Protein AF-A0A0G3Z8M9-F1 (afdb_monomer)

InterPro domains:
  IPR006168 Glycerol-3-phosphate dehydrogenase, NAD-dependent [PR00077] (26-46)
  IPR006168 Glycerol-3-phosphate dehydrogenase, NAD-dependent [PR00077] (66-90)
  IPR011128 Glycerol-3-phosphate dehydrogenase, NAD-dependent, N-terminal [PF01210] (7-52)
  IPR036291 NAD(P)-binding domain superfamily [SSF51735] (7-73)

Foldseek 3Di:
DDADDVGDDDFPQNVCCVVVVDHDKDKAFPDDPVCVVVLAATEIEIAALDPVVQVVVQVVQDDPRYHYDYDPHRPVRRVCRVCVVVVVVVD

Structure (mmCIF, N/CA/C/O backbone):
data_AF-A0A0G3Z8M9-F1
#
_entry.id   AF-A0A0G3Z8M9-F1
#
loop_
_atom_site.group_PDB
_atom_site.id
_atom_site.type_symbol
_atom_site.label_atom_id
_atom_site.label_alt_id
_atom_site.label_comp_id
_atom_site.label_asym_id
_atom_site.label_entity_id
_atom_site.label_seq_id
_atom_site.pdbx_PDB_ins_code
_atom_site.Cartn_x
_atom_site.Cartn_y
_atom_site.Cartn_z
_atom_site.occupancy
_atom_site.B_iso_or_equiv
_atom_site.auth_seq_id
_atom_site.auth_comp_id
_atom_site.auth_asym_id
_atom_site.auth_atom_id
_atom_site.pdbx_PDB_model_num
ATOM 1 N N . PHE A 1 1 ? 5.011 -8.230 -9.536 1.00 80.44 1 PHE A N 1
ATOM 2 C CA . PHE A 1 1 ? 4.827 -7.506 -10.801 1.00 80.44 1 PHE A CA 1
ATOM 3 C C . PHE A 1 1 ? 4.875 -8.499 -11.933 1.00 80.44 1 PHE A C 1
ATOM 5 O O . PHE A 1 1 ? 5.620 -9.468 -11.821 1.00 80.44 1 PHE A O 1
ATOM 12 N N . ASP A 1 2 ? 4.099 -8.260 -12.978 1.00 85.31 2 ASP A N 1
ATOM 13 C CA . ASP A 1 2 ? 4.184 -9.002 -14.237 1.00 85.31 2 ASP A CA 1
ATOM 14 C C . ASP A 1 2 ? 4.477 -8.020 -15.383 1.00 85.31 2 ASP A C 1
ATOM 16 O O . ASP A 1 2 ? 4.615 -6.815 -15.158 1.00 85.31 2 ASP A O 1
ATOM 20 N N . LYS A 1 3 ? 4.619 -8.509 -16.611 1.00 87.50 3 LYS A N 1
ATOM 21 C CA . LYS A 1 3 ? 4.746 -7.666 -17.796 1.00 87.50 3 LYS A CA 1
ATOM 22 C C . LYS A 1 3 ? 3.356 -7.280 -18.296 1.00 87.50 3 LYS A C 1
ATOM 24 O O . LYS A 1 3 ? 2.581 -8.144 -18.696 1.00 87.50 3 LYS A O 1
ATOM 29 N N . ALA A 1 4 ? 3.065 -5.981 -18.323 1.00 87.62 4 ALA A N 1
ATOM 30 C CA . ALA A 1 4 ? 1.813 -5.483 -18.886 1.00 87.62 4 ALA A CA 1
ATOM 31 C C . ALA A 1 4 ? 1.744 -5.732 -20.406 1.00 87.62 4 ALA A C 1
ATOM 33 O O . ALA A 1 4 ? 2.768 -5.745 -21.105 1.00 87.62 4 ALA A O 1
ATOM 34 N N . GLU A 1 5 ? 0.531 -5.916 -20.931 1.00 85.44 5 GLU A N 1
ATOM 35 C CA . GLU A 1 5 ? 0.296 -6.028 -22.372 1.00 85.44 5 GLU A CA 1
ATOM 36 C C . GLU A 1 5 ? 0.692 -4.712 -23.064 1.00 85.44 5 GLU A C 1
ATOM 38 O O . GLU A 1 5 ? 0.309 -3.630 -22.629 1.00 85.44 5 GLU A O 1
ATOM 43 N N . GLY A 1 6 ? 1.518 -4.790 -24.112 1.00 86.44 6 GLY A N 1
ATOM 44 C CA . GLY A 1 6 ? 2.123 -3.605 -24.740 1.00 86.44 6 GLY A CA 1
ATOM 45 C C . GLY A 1 6 ? 3.434 -3.123 -24.096 1.00 86.44 6 GLY A C 1
ATOM 46 O O . GLY A 1 6 ? 4.070 -2.219 -24.634 1.00 86.44 6 GLY A O 1
ATOM 47 N N . GLY A 1 7 ? 3.899 -3.771 -23.021 1.00 86.56 7 GLY A N 1
ATOM 48 C CA . GLY A 1 7 ? 5.142 -3.437 -22.320 1.00 86.56 7 GLY A CA 1
ATOM 49 C C . GLY A 1 7 ? 4.915 -2.626 -21.040 1.00 86.56 7 GLY A C 1
ATOM 50 O O . GLY A 1 7 ? 3.847 -2.072 -20.815 1.00 86.56 7 GLY A O 1
ATOM 51 N N . GLY A 1 8 ? 5.935 -2.573 -20.180 1.00 86.00 8 GLY A N 1
ATOM 52 C CA . GLY A 1 8 ? 5.839 -1.960 -18.852 1.00 86.00 8 GLY A CA 1
ATOM 53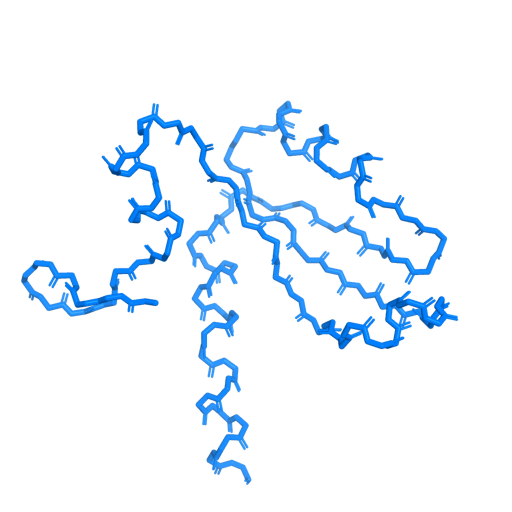 C C . GLY A 1 8 ? 5.541 -2.965 -17.737 1.00 86.00 8 GLY A C 1
ATOM 54 O O . GLY A 1 8 ? 5.659 -4.179 -17.923 1.00 86.00 8 GLY A O 1
ATOM 55 N N . ILE A 1 9 ? 5.208 -2.434 -16.561 1.00 89.06 9 ILE A N 1
ATOM 56 C CA . ILE A 1 9 ? 5.025 -3.186 -15.317 1.00 89.06 9 ILE A CA 1
ATOM 57 C C . ILE A 1 9 ? 3.526 -3.321 -15.039 1.00 89.06 9 ILE A C 1
ATOM 59 O O . ILE A 1 9 ? 2.829 -2.317 -14.929 1.00 89.06 9 ILE A O 1
ATOM 63 N N . ASP A 1 10 ? 3.042 -4.552 -14.895 1.00 93.50 10 ASP A N 1
ATOM 64 C CA . ASP A 1 10 ? 1.710 -4.848 -14.371 1.00 93.50 10 ASP A CA 1
ATOM 65 C C . ASP A 1 10 ? 1.785 -4.963 -12.843 1.00 93.50 10 ASP A C 1
ATOM 67 O O . ASP A 1 10 ? 2.575 -5.744 -12.287 1.00 93.50 10 ASP A O 1
ATOM 71 N N . LEU A 1 11 ? 0.987 -4.142 -12.168 1.00 95.56 11 LEU A N 1
ATOM 72 C CA . LEU A 1 11 ? 0.949 -4.048 -10.714 1.00 95.56 11 LEU A CA 1
ATOM 73 C C . LEU A 1 11 ? 0.271 -5.282 -10.115 1.00 95.56 11 LEU A C 1
ATOM 75 O O . LEU A 1 11 ? -0.675 -5.832 -10.677 1.00 95.56 11 LEU A O 1
ATOM 79 N N . ILE A 1 12 ? 0.742 -5.735 -8.954 1.00 96.56 12 ILE A N 1
ATOM 80 C CA . ILE A 1 12 ? 0.171 -6.903 -8.276 1.00 96.56 12 ILE A CA 1
ATOM 81 C C . ILE A 1 12 ? -1.277 -6.611 -7.874 1.00 96.56 12 ILE A C 1
ATOM 83 O O . ILE A 1 12 ? -2.135 -7.475 -8.058 1.00 96.56 12 ILE A O 1
ATOM 87 N N . SER A 1 13 ? -1.581 -5.397 -7.403 1.00 96.81 13 SER A N 1
ATOM 88 C CA . SER A 1 13 ? -2.964 -4.997 -7.097 1.00 96.81 13 SER A CA 1
ATOM 89 C C . SER A 1 13 ? -3.891 -5.088 -8.318 1.00 96.81 13 SER A C 1
ATOM 91 O O . SER A 1 13 ? -5.029 -5.561 -8.203 1.00 96.81 13 SER A O 1
ATOM 93 N N . HIS A 1 14 ? -3.399 -4.723 -9.508 1.00 95.81 14 HIS A N 1
ATOM 94 C CA . HIS A 1 14 ? -4.126 -4.845 -10.773 1.00 95.81 14 HIS A CA 1
ATOM 95 C C . HIS A 1 14 ? -4.348 -6.302 -11.170 1.00 95.81 14 HIS A C 1
ATOM 97 O O . HIS A 1 14 ? -5.463 -6.668 -11.550 1.00 95.81 14 HIS A O 1
ATOM 103 N N . ILE A 1 15 ? -3.328 -7.149 -11.028 1.00 96.06 15 ILE A N 1
ATOM 104 C CA . ILE A 1 15 ? -3.426 -8.593 -11.275 1.00 96.06 15 ILE A CA 1
ATOM 105 C C . ILE A 1 15 ? -4.486 -9.212 -10.349 1.00 96.06 15 ILE A C 1
ATOM 107 O O . ILE A 1 15 ? -5.411 -9.874 -10.825 1.00 96.06 15 ILE A O 1
ATOM 111 N N . ILE A 1 16 ? -4.427 -8.935 -9.041 1.00 96.88 16 ILE A N 1
ATOM 112 C CA . ILE A 1 16 ? -5.402 -9.427 -8.051 1.00 96.88 16 ILE A CA 1
ATOM 113 C C . ILE A 1 16 ? -6.821 -8.986 -8.425 1.00 96.88 16 ILE A C 1
ATOM 115 O O . ILE A 1 16 ? -7.725 -9.819 -8.517 1.00 96.88 16 ILE A O 1
ATOM 119 N N . THR A 1 17 ? -7.014 -7.696 -8.705 1.00 96.44 17 THR A N 1
ATOM 120 C CA . THR A 1 17 ? -8.318 -7.138 -9.097 1.00 96.44 17 THR A CA 1
ATOM 121 C C . THR A 1 17 ? -8.849 -7.806 -10.370 1.00 96.44 17 THR A C 1
ATOM 123 O O . THR A 1 17 ? -10.027 -8.163 -10.454 1.00 96.44 17 THR A O 1
ATOM 126 N N . ARG A 1 18 ? -7.983 -8.041 -11.364 1.00 95.75 18 ARG A N 1
ATOM 127 C CA . ARG A 1 18 ? -8.348 -8.669 -12.642 1.00 95.75 18 ARG A CA 1
ATOM 128 C C . ARG A 1 18 ? -8.801 -10.115 -12.468 1.00 95.75 18 ARG A C 1
ATOM 130 O O . ARG A 1 18 ? -9.782 -10.494 -13.114 1.00 95.75 18 ARG A O 1
ATOM 137 N N . HIS A 1 19 ? -8.123 -10.893 -11.625 1.00 97.25 19 HIS A N 1
ATOM 138 C CA . HIS A 1 19 ? -8.439 -12.305 -11.393 1.00 97.25 19 HIS A CA 1
ATOM 139 C C . HIS A 1 19 ? -9.621 -12.510 -10.445 1.00 97.25 19 HIS A C 1
ATOM 141 O O . HIS A 1 19 ? -10.473 -13.351 -10.718 1.00 97.25 19 HIS A O 1
ATOM 147 N N . LEU A 1 20 ? -9.693 -11.742 -9.356 1.00 97.88 20 LEU A N 1
ATOM 148 C CA . LEU A 1 20 ? -10.674 -11.957 -8.289 1.00 97.88 20 LEU A CA 1
ATOM 149 C C . LEU A 1 20 ? -11.924 -11.079 -8.411 1.00 97.88 20 LEU A C 1
ATOM 151 O O . LEU A 1 20 ? -12.915 -11.349 -7.742 1.00 97.88 20 LEU A O 1
ATOM 155 N N . LYS A 1 21 ? -11.898 -10.048 -9.266 1.00 97.56 21 LYS A N 1
ATOM 156 C CA . LYS A 1 21 ? -13.008 -9.098 -9.475 1.00 97.56 21 LYS A CA 1
ATOM 157 C C . LYS A 1 21 ? -13.449 -8.380 -8.192 1.00 97.56 21 LYS A C 1
ATOM 159 O O . LYS A 1 21 ? -14.626 -8.067 -8.028 1.00 97.56 21 LYS A O 1
ATOM 164 N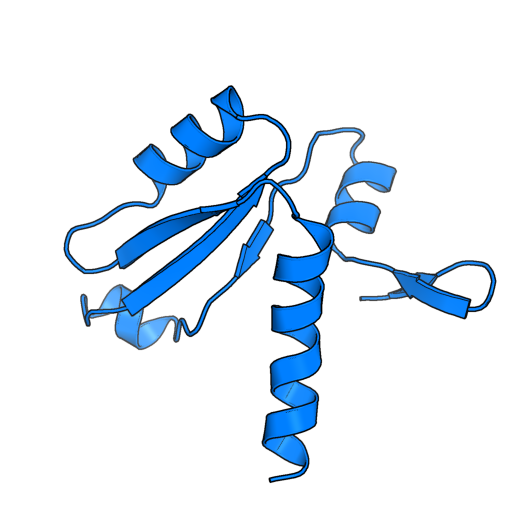 N . ILE A 1 22 ? -12.497 -8.091 -7.306 1.00 95.94 22 ILE A N 1
ATOM 165 C CA . ILE A 1 22 ? -12.708 -7.337 -6.062 1.00 95.94 22 ILE A CA 1
ATOM 166 C C . ILE A 1 22 ? -11.797 -6.104 -6.014 1.00 95.94 22 ILE A C 1
ATOM 168 O O . ILE A 1 22 ? -10.702 -6.157 -6.578 1.00 95.94 22 ILE A O 1
ATOM 172 N N . PRO A 1 23 ? -12.202 -5.014 -5.335 1.00 94.38 23 PRO A N 1
ATOM 173 C CA . PRO A 1 23 ? -11.325 -3.871 -5.102 1.00 94.38 23 PRO A CA 1
ATOM 174 C C . PRO A 1 23 ? -10.079 -4.271 -4.304 1.00 94.38 23 PRO A C 1
ATOM 176 O O . PRO A 1 23 ? -10.185 -4.959 -3.288 1.00 94.38 23 PRO A O 1
ATOM 179 N N . CYS A 1 24 ? -8.909 -3.798 -4.733 1.00 97.19 24 CYS A N 1
ATOM 180 C CA . CYS A 1 24 ? -7.642 -4.017 -4.044 1.00 97.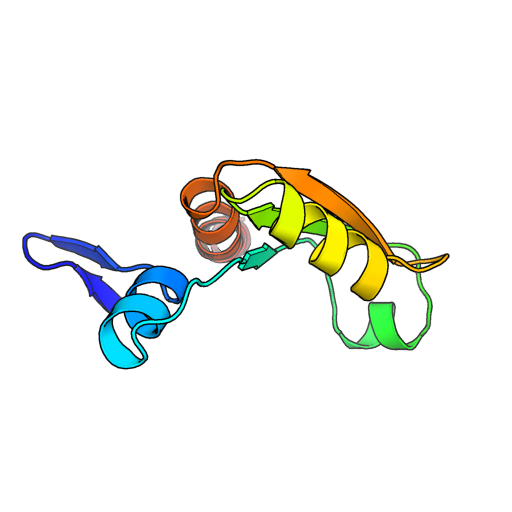19 24 CYS A CA 1
ATOM 181 C C . CYS A 1 24 ? -7.020 -2.670 -3.661 1.00 97.19 24 CYS A C 1
ATOM 183 O O . CYS A 1 24 ? -6.800 -1.820 -4.518 1.00 97.19 24 CYS A O 1
ATOM 185 N N . ALA A 1 25 ? -6.739 -2.482 -2.373 1.00 98.00 25 ALA A N 1
ATOM 186 C CA . ALA A 1 25 ? -5.888 -1.402 -1.882 1.00 98.00 25 ALA A CA 1
ATOM 187 C C . ALA A 1 25 ? -4.469 -1.940 -1.665 1.00 98.00 25 ALA A C 1
ATOM 189 O O . ALA A 1 25 ? -4.269 -3.155 -1.591 1.00 98.00 25 ALA A O 1
ATOM 190 N N . VAL A 1 26 ? -3.497 -1.045 -1.523 1.00 97.94 26 VAL A N 1
ATOM 191 C CA . VAL A 1 26 ? -2.100 -1.414 -1.258 1.00 97.94 26 VAL A CA 1
ATOM 192 C C . VAL A 1 26 ? -1.636 -0.840 0.069 1.00 97.94 26 VAL A C 1
ATOM 194 O O . VAL A 1 26 ? -2.077 0.236 0.462 1.00 97.94 26 VAL A O 1
ATOM 197 N N . LEU A 1 27 ? -0.734 -1.544 0.749 1.00 97.75 27 LEU A N 1
ATOM 198 C CA . LEU A 1 27 ? -0.041 -1.072 1.945 1.00 97.75 27 LEU A CA 1
ATOM 199 C C . LEU A 1 27 ? 1.458 -1.224 1.697 1.00 97.75 27 LEU A C 1
ATOM 201 O O . LEU A 1 27 ? 1.943 -2.343 1.554 1.00 97.75 27 LEU A O 1
ATOM 205 N N . MET A 1 28 ? 2.173 -0.103 1.615 1.00 96.62 28 MET A N 1
ATOM 206 C CA . MET A 1 28 ? 3.608 -0.058 1.327 1.00 96.62 28 MET A CA 1
ATOM 207 C C . MET A 1 28 ? 4.301 0.901 2.293 1.00 96.62 28 MET A C 1
ATOM 209 O O . MET A 1 28 ? 3.782 1.975 2.601 1.00 96.62 28 MET A O 1
ATOM 213 N N . GLY A 1 29 ? 5.495 0.546 2.755 1.00 93.31 29 GLY A N 1
ATOM 214 C CA . GLY A 1 29 ? 6.297 1.415 3.608 1.00 93.31 29 GLY A CA 1
ATOM 215 C C . GLY A 1 29 ? 7.690 0.858 3.868 1.00 93.31 29 GLY A C 1
ATOM 216 O O . GLY A 1 29 ? 8.100 -0.154 3.294 1.00 93.31 29 GLY A O 1
ATOM 217 N N . ALA A 1 30 ? 8.428 1.539 4.738 1.00 87.81 30 ALA A N 1
ATOM 218 C CA . ALA A 1 30 ? 9.687 1.043 5.276 1.00 87.81 30 ALA A CA 1
A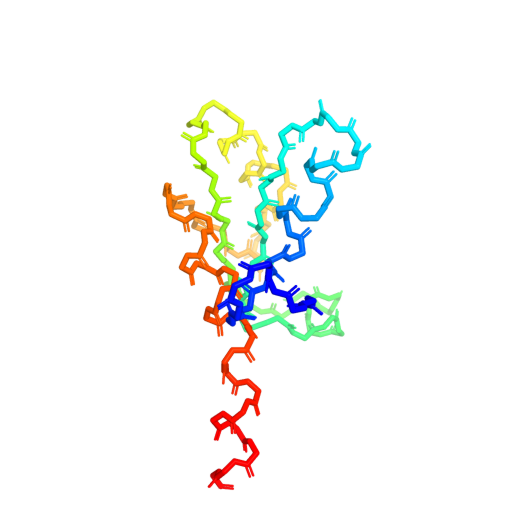TOM 219 C C . ALA A 1 30 ? 9.380 0.142 6.479 1.00 87.81 30 ALA A C 1
ATOM 221 O O . ALA A 1 30 ? 9.514 0.551 7.627 1.00 87.81 30 ALA A O 1
ATOM 222 N N . ASN A 1 31 ? 8.881 -1.061 6.201 1.00 87.25 31 ASN A N 1
ATOM 223 C CA . ASN A 1 31 ? 8.466 -2.015 7.224 1.00 87.25 31 ASN A CA 1
ATOM 224 C C . ASN A 1 31 ? 9.289 -3.303 7.115 1.00 87.25 31 ASN A C 1
ATOM 226 O O . ASN A 1 31 ? 9.190 -4.039 6.132 1.00 87.25 31 ASN A O 1
ATOM 230 N N . LEU A 1 32 ? 10.082 -3.587 8.149 1.00 91.56 32 LEU A N 1
ATOM 231 C CA . LEU A 1 32 ? 10.680 -4.899 8.370 1.00 91.56 32 LEU A CA 1
ATOM 232 C C . LEU A 1 32 ? 9.782 -5.690 9.321 1.00 91.56 32 LEU A C 1
ATOM 234 O O . LEU A 1 32 ? 9.418 -5.212 10.393 1.00 91.56 32 LEU A O 1
ATOM 238 N N . ALA A 1 33 ? 9.392 -6.899 8.917 1.00 93.12 33 ALA A N 1
ATOM 239 C CA . ALA A 1 33 ? 8.370 -7.673 9.625 1.00 93.12 33 ALA A CA 1
ATOM 240 C C . ALA A 1 33 ? 8.728 -7.945 11.097 1.00 93.12 33 ALA A C 1
ATOM 242 O O . ALA A 1 33 ? 7.857 -7.898 11.962 1.00 93.12 33 ALA A O 1
ATOM 243 N N . ASN A 1 34 ? 10.006 -8.195 11.382 1.00 93.56 34 ASN A N 1
ATOM 244 C CA . ASN A 1 34 ? 10.516 -8.394 12.736 1.00 93.56 34 ASN A CA 1
ATOM 245 C C . ASN A 1 34 ? 10.425 -7.116 13.582 1.00 93.56 34 ASN A C 1
ATOM 247 O O . ASN A 1 34 ? 9.962 -7.183 14.712 1.00 93.56 34 ASN A O 1
ATOM 251 N N . GLU A 1 35 ? 10.772 -5.952 13.029 1.00 92.88 35 GLU A N 1
ATOM 252 C CA . GLU A 1 35 ? 10.691 -4.677 13.754 1.00 92.88 35 GLU A CA 1
ATOM 253 C C . GLU A 1 35 ? 9.243 -4.312 14.097 1.00 92.88 35 GLU A C 1
ATOM 255 O O . GLU A 1 35 ? 8.955 -3.876 15.212 1.00 92.88 35 GLU A O 1
ATOM 260 N N . VAL A 1 36 ? 8.317 -4.556 13.163 1.00 94.00 36 VAL A N 1
ATOM 261 C CA . VAL A 1 36 ? 6.878 -4.380 13.405 1.00 94.00 36 VAL A CA 1
ATOM 262 C C . VAL A 1 36 ? 6.406 -5.306 14.530 1.00 94.00 36 VAL A C 1
ATOM 264 O O . VAL A 1 36 ? 5.681 -4.869 15.422 1.00 94.00 36 VAL A O 1
ATOM 267 N N . ALA A 1 37 ? 6.825 -6.576 14.514 1.00 94.00 37 ALA A N 1
ATOM 268 C CA . ALA A 1 37 ? 6.444 -7.562 15.527 1.00 94.00 37 ALA A CA 1
ATOM 269 C C . ALA A 1 37 ? 7.015 -7.248 16.922 1.00 94.00 37 ALA A C 1
ATOM 271 O O . ALA A 1 37 ? 6.364 -7.525 17.927 1.00 94.00 37 ALA A O 1
ATOM 272 N N . GLU A 1 38 ? 8.202 -6.646 16.984 1.00 95.94 38 G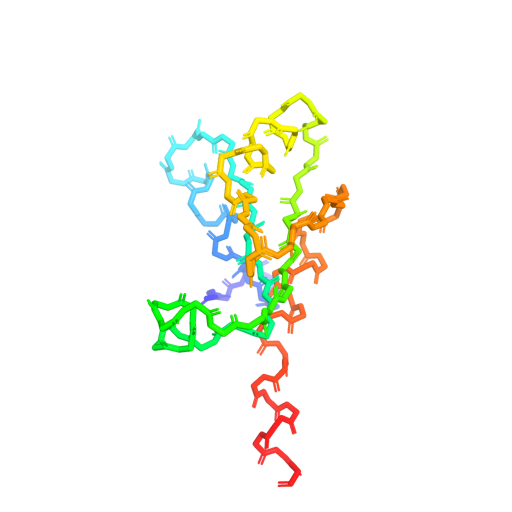LU A N 1
ATOM 273 C CA . GLU A 1 38 ? 8.850 -6.194 18.221 1.00 95.94 38 GLU A CA 1
ATOM 274 C C . GLU A 1 38 ? 8.244 -4.896 18.783 1.00 95.94 38 GLU A C 1
ATOM 276 O O . GLU A 1 38 ? 8.584 -4.484 19.891 1.00 95.94 38 GLU A O 1
ATOM 281 N N . GLY A 1 39 ? 7.324 -4.254 18.054 1.00 92.88 39 GLY A N 1
ATOM 282 C CA . GLY A 1 39 ? 6.729 -2.982 18.459 1.00 92.88 39 GLY A CA 1
ATOM 283 C C . GLY A 1 39 ? 7.670 -1.792 18.274 1.00 92.88 39 GLY A C 1
ATOM 284 O O . GLY A 1 39 ? 7.486 -0.759 18.920 1.00 92.88 39 GLY A O 1
ATOM 285 N N . ASN A 1 40 ? 8.668 -1.905 17.396 1.00 95.06 40 ASN A N 1
ATOM 286 C CA . ASN A 1 40 ? 9.505 -0.771 17.031 1.00 95.06 40 ASN A CA 1
ATOM 287 C C . ASN A 1 40 ? 8.692 0.218 16.189 1.00 95.06 40 ASN A C 1
ATOM 289 O O . ASN A 1 40 ? 7.837 -0.164 15.386 1.00 95.06 40 ASN A O 1
ATOM 293 N N . PHE A 1 41 ? 8.950 1.512 16.385 1.00 94.12 41 PHE A N 1
ATOM 294 C CA . PHE A 1 41 ? 8.226 2.556 15.671 1.00 94.12 41 PHE A CA 1
ATOM 295 C C . PHE A 1 41 ? 8.511 2.495 14.168 1.00 94.12 41 PHE A C 1
ATOM 297 O O . PHE A 1 41 ? 9.662 2.590 13.746 1.00 94.12 41 PHE A O 1
ATOM 304 N N . CYS A 1 42 ? 7.453 2.425 13.366 1.00 93.88 42 CYS A N 1
ATOM 305 C CA . CYS A 1 42 ? 7.529 2.576 11.921 1.00 93.88 42 CYS A CA 1
ATOM 306 C C . CYS A 1 42 ? 6.251 3.202 11.344 1.00 93.88 42 CYS A C 1
ATOM 308 O O . CYS A 1 42 ? 5.205 3.305 11.996 1.00 93.88 42 CYS A O 1
ATOM 310 N N . GLU A 1 43 ? 6.354 3.649 10.095 1.00 95.50 43 GLU A N 1
ATOM 311 C CA . GLU A 1 43 ? 5.263 4.272 9.351 1.00 95.50 43 GLU A CA 1
ATOM 312 C C . GLU A 1 43 ? 4.973 3.479 8.069 1.00 95.50 43 GLU A C 1
ATOM 314 O O . GLU A 1 43 ? 5.855 2.848 7.477 1.00 95.50 43 GLU A O 1
ATOM 319 N N . THR A 1 44 ? 3.724 3.522 7.614 1.00 97.44 44 THR A N 1
ATOM 320 C CA . THR A 1 44 ? 3.311 2.930 6.342 1.00 97.44 44 THR A CA 1
ATOM 321 C C . THR A 1 44 ? 2.303 3.813 5.621 1.00 97.44 44 THR A C 1
ATOM 323 O O . THR A 1 44 ? 1.574 4.598 6.234 1.00 97.44 44 THR A O 1
ATOM 326 N N . THR A 1 45 ? 2.215 3.627 4.309 1.00 98.12 45 THR A N 1
ATOM 327 C CA . THR A 1 45 ? 1.228 4.284 3.455 1.00 98.12 45 THR A CA 1
ATOM 328 C C . THR A 1 45 ? 0.243 3.258 2.915 1.00 98.12 45 THR A C 1
ATOM 330 O O . THR A 1 45 ? 0.644 2.206 2.419 1.00 98.12 45 THR A O 1
ATOM 333 N N . ILE A 1 46 ? -1.048 3.565 2.999 1.00 98.38 46 ILE A N 1
ATOM 334 C CA . ILE A 1 46 ? -2.113 2.844 2.310 1.00 98.38 46 ILE A CA 1
ATOM 335 C C . ILE A 1 46 ? -2.528 3.651 1.085 1.00 98.38 46 ILE A C 1
ATOM 337 O O . ILE A 1 46 ? -2.969 4.791 1.215 1.00 98.38 46 ILE A O 1
ATOM 341 N N . GLY A 1 47 ? -2.420 3.046 -0.092 1.00 98.19 47 GLY A N 1
ATOM 342 C CA . GLY A 1 47 ? -2.985 3.573 -1.327 1.00 98.19 47 GLY A CA 1
ATOM 343 C C . GLY A 1 47 ? -4.387 3.009 -1.538 1.00 98.19 47 GLY A C 1
ATOM 344 O O . GLY A 1 47 ? -4.548 1.798 -1.711 1.00 98.19 47 GLY A O 1
ATOM 345 N N . CYS A 1 48 ? -5.410 3.860 -1.474 1.00 97.94 48 CYS A N 1
ATOM 346 C CA . CYS A 1 48 ? -6.804 3.452 -1.615 1.00 97.94 48 CYS A CA 1
ATOM 347 C C . CYS A 1 48 ? -7.667 4.578 -2.197 1.00 97.94 48 CYS A C 1
ATOM 349 O O . CYS A 1 48 ? -7.835 5.632 -1.586 1.00 97.94 48 CYS A O 1
ATOM 351 N N . THR A 1 49 ? -8.274 4.324 -3.356 1.00 94.25 49 THR A N 1
ATOM 352 C CA . THR A 1 49 ? -9.138 5.286 -4.058 1.00 94.25 49 THR A CA 1
ATOM 353 C C . THR A 1 49 ? -10.498 5.483 -3.375 1.00 94.25 49 THR A C 1
ATOM 355 O O . THR A 1 49 ? -11.061 6.579 -3.406 1.00 94.25 49 THR A O 1
ATOM 358 N N . ASP A 1 50 ? -11.035 4.453 -2.709 1.00 95.62 50 ASP A N 1
ATOM 359 C CA . ASP A 1 50 ? -12.265 4.564 -1.918 1.00 95.62 50 ASP A CA 1
ATOM 360 C C . ASP A 1 50 ? -11.952 5.096 -0.512 1.00 95.62 50 ASP A C 1
ATOM 362 O O . ASP A 1 50 ? -11.435 4.388 0.351 1.00 95.62 50 ASP A O 1
ATOM 366 N N . LYS A 1 51 ? -12.340 6.346 -0.245 1.00 93.12 51 LYS A N 1
ATOM 367 C CA . LYS A 1 51 ? -12.098 7.015 1.044 1.00 93.12 51 LYS A CA 1
ATOM 368 C C . LYS A 1 51 ? -12.739 6.308 2.241 1.00 93.12 51 LYS A C 1
ATOM 370 O O . LYS A 1 51 ? -12.190 6.366 3.343 1.00 93.12 51 LYS A O 1
ATOM 375 N N . LYS A 1 52 ? -13.902 5.670 2.067 1.00 95.31 52 LYS A N 1
ATOM 376 C CA . LYS A 1 52 ? -14.560 4.927 3.154 1.00 95.31 52 LYS A CA 1
ATOM 377 C C . LYS A 1 52 ? -13.767 3.665 3.459 1.00 95.31 52 LYS A C 1
ATOM 379 O O . LYS A 1 52 ? -13.497 3.395 4.627 1.00 95.31 52 LYS A O 1
ATOM 384 N N . TYR A 1 53 ? -13.353 2.945 2.420 1.00 96.19 53 TYR A N 1
ATOM 385 C CA . TYR A 1 53 ? -12.548 1.738 2.573 1.00 96.19 53 TYR A CA 1
ATOM 386 C C . TYR A 1 53 ? -11.157 2.049 3.138 1.00 96.19 53 TYR A C 1
ATOM 388 O O . TYR A 1 53 ? -10.730 1.419 4.101 1.00 96.19 53 TYR A O 1
ATOM 396 N N . GLY A 1 54 ? -10.501 3.101 2.645 1.00 97.44 54 GLY A N 1
ATOM 397 C CA . GLY A 1 54 ? -9.216 3.575 3.154 1.00 97.44 54 GLY A CA 1
ATOM 398 C C . GLY A 1 54 ? -9.259 3.936 4.640 1.00 97.44 54 GLY A C 1
ATOM 399 O O . GLY A 1 54 ? -8.336 3.595 5.377 1.00 97.44 54 GLY A O 1
ATOM 400 N N . LYS A 1 55 ? -10.352 4.549 5.121 1.00 97.56 55 LYS A N 1
ATOM 401 C CA . LYS A 1 55 ? -10.542 4.804 6.557 1.00 97.56 55 LYS A CA 1
ATOM 402 C C . LYS A 1 55 ? -10.645 3.506 7.363 1.00 97.56 55 LYS A C 1
ATOM 404 O O . LYS A 1 55 ? -9.987 3.392 8.390 1.00 97.56 55 LYS A O 1
ATOM 409 N N . VAL A 1 56 ? -11.430 2.537 6.890 1.00 98.19 56 VAL A N 1
ATOM 410 C CA . VAL A 1 56 ? -11.559 1.223 7.545 1.00 98.19 56 VAL A CA 1
ATOM 411 C C . VAL A 1 56 ? -10.203 0.524 7.626 1.00 98.19 56 VAL A C 1
ATOM 413 O O . VAL A 1 56 ? -9.825 0.051 8.693 1.00 98.19 56 VAL A O 1
ATOM 416 N N . LEU A 1 57 ? -9.445 0.505 6.528 1.00 98.12 57 LEU A N 1
ATOM 417 C CA . LEU A 1 57 ? -8.117 -0.105 6.492 1.00 98.12 57 LEU A CA 1
ATOM 418 C C . LEU A 1 57 ? -7.128 0.619 7.410 1.00 98.12 57 LEU A C 1
ATOM 420 O O . LEU A 1 57 ? -6.378 -0.031 8.132 1.00 98.12 57 LEU A O 1
ATOM 424 N N . ARG A 1 58 ? -7.144 1.957 7.432 1.00 98.19 58 ARG A N 1
ATOM 425 C CA . ARG A 1 58 ? -6.332 2.736 8.370 1.00 98.19 58 ARG A CA 1
ATOM 426 C C . ARG A 1 58 ? -6.635 2.345 9.805 1.00 98.19 58 ARG A C 1
ATOM 428 O O . ARG A 1 58 ? -5.709 2.043 10.541 1.00 98.19 58 ARG A O 1
ATOM 435 N N . ASP A 1 59 ? -7.904 2.364 10.193 1.00 98.00 59 ASP A N 1
ATOM 436 C CA . ASP A 1 59 ? -8.301 2.087 11.572 1.00 98.00 59 ASP A CA 1
ATOM 437 C C . ASP A 1 59 ? -8.006 0.621 11.959 1.00 98.00 59 ASP A C 1
ATOM 439 O O . ASP A 1 59 ? -7.746 0.346 13.126 1.00 98.00 59 ASP A O 1
ATOM 443 N N . LEU A 1 60 ? -7.972 -0.298 10.984 1.00 98.00 60 LEU A N 1
ATOM 444 C CA . LEU A 1 60 ? -7.583 -1.698 11.174 1.00 98.00 60 LEU A CA 1
ATOM 445 C C . LEU A 1 60 ? -6.072 -1.891 11.385 1.00 98.00 60 LEU A C 1
ATOM 447 O O . LEU A 1 60 ? -5.678 -2.698 12.222 1.00 98.00 60 LEU A O 1
ATOM 451 N N . PHE A 1 61 ? -5.230 -1.196 10.614 1.00 97.31 61 PHE A N 1
ATOM 452 C CA . PHE A 1 61 ? -3.771 -1.377 10.658 1.00 97.31 61 PHE A CA 1
ATOM 453 C C . PHE A 1 61 ? -3.052 -0.416 11.612 1.00 97.31 61 PHE A C 1
ATOM 455 O O . PHE A 1 61 ? -1.922 -0.686 12.006 1.00 97.31 61 PHE A O 1
ATOM 462 N N . GLN A 1 62 ? -3.673 0.704 11.981 1.00 97.44 62 GLN A N 1
ATOM 463 C CA . GLN A 1 62 ? -3.095 1.691 12.889 1.00 97.44 62 GLN A CA 1
ATOM 464 C C . GLN A 1 62 ? -2.822 1.080 14.270 1.00 97.44 62 GLN A C 1
ATOM 466 O O . GLN A 1 62 ? -3.721 0.544 14.914 1.00 97.44 62 GLN A O 1
ATOM 471 N N . ALA A 1 63 ? -1.602 1.264 14.773 1.00 95.69 63 ALA A N 1
ATOM 472 C CA . ALA A 1 63 ? -1.215 0.897 16.133 1.00 95.69 63 ALA A CA 1
ATOM 473 C C . ALA A 1 63 ? -0.281 1.950 16.754 1.00 95.69 63 ALA A C 1
ATOM 475 O O . ALA A 1 63 ? 0.196 2.856 16.070 1.00 95.69 63 ALA A O 1
ATOM 476 N N . ASN A 1 64 ? 0.017 1.823 18.052 1.00 95.62 64 ASN A N 1
ATOM 477 C CA . ASN A 1 64 ? 0.880 2.770 18.781 1.00 95.62 64 ASN A CA 1
ATOM 478 C C . ASN A 1 64 ? 2.265 2.943 18.138 1.00 95.62 64 ASN A C 1
ATOM 480 O O . ASN A 1 64 ? 2.806 4.046 18.125 1.00 95.62 64 ASN A O 1
ATOM 484 N N . HIS A 1 65 ? 2.814 1.858 17.591 1.00 95.00 65 HIS A N 1
ATOM 485 C CA . HIS A 1 65 ? 4.137 1.821 16.964 1.00 95.00 65 HIS A CA 1
ATOM 486 C C . HIS A 1 65 ? 4.072 1.638 15.441 1.00 95.00 65 HIS A C 1
ATOM 488 O O . HIS A 1 65 ? 5.104 1.496 14.798 1.00 95.00 65 HIS A O 1
ATOM 494 N N . PHE A 1 66 ? 2.870 1.659 14.858 1.00 97.12 66 PHE A N 1
ATOM 495 C CA . PHE A 1 66 ? 2.654 1.462 13.427 1.00 97.12 66 PHE A CA 1
ATOM 496 C C . PHE A 1 66 ? 1.707 2.540 12.905 1.00 97.12 66 PHE A C 1
ATOM 498 O O . PHE A 1 66 ? 0.481 2.421 13.000 1.00 97.12 66 PHE A O 1
ATOM 505 N N . ARG A 1 67 ? 2.279 3.641 12.410 1.00 97.38 67 ARG A N 1
ATOM 506 C CA . ARG A 1 67 ? 1.505 4.805 11.971 1.00 97.38 67 ARG A CA 1
ATOM 507 C C . ARG A 1 67 ? 1.126 4.686 10.501 1.00 97.38 67 ARG A C 1
ATOM 509 O O . ARG A 1 67 ? 1.982 4.537 9.636 1.00 97.38 67 ARG A O 1
ATOM 516 N N . VAL A 1 68 ? -0.160 4.834 10.216 1.00 98.06 68 VAL A N 1
ATOM 517 C CA . VAL A 1 68 ? -0.736 4.668 8.884 1.00 98.06 68 VAL A CA 1
ATOM 518 C C . VAL A 1 68 ? -1.189 6.010 8.311 1.00 98.06 68 VAL A C 1
ATOM 520 O O . VAL A 1 68 ? -1.991 6.731 8.917 1.00 98.06 68 VAL A O 1
ATOM 523 N N . VAL A 1 69 ? -0.716 6.313 7.103 1.00 97.56 69 VAL A N 1
ATOM 524 C CA . VAL A 1 69 ? -1.195 7.417 6.257 1.00 97.56 69 VAL A CA 1
ATOM 525 C C . VAL A 1 69 ? -1.965 6.834 5.077 1.00 97.56 69 VAL A C 1
ATOM 527 O O . VAL A 1 69 ? -1.548 5.830 4.512 1.00 97.56 69 VAL A O 1
ATOM 530 N N . VAL A 1 70 ? -3.090 7.445 4.700 1.00 98.00 70 VAL A N 1
ATOM 531 C CA . VAL A 1 70 ? -3.877 7.023 3.530 1.00 98.00 70 VAL A CA 1
ATOM 532 C C . VAL A 1 70 ? -3.753 8.069 2.436 1.00 98.00 70 VAL A C 1
ATOM 534 O O . VAL A 1 70 ? -3.925 9.258 2.705 1.00 98.00 70 VAL A O 1
ATOM 537 N N . VAL A 1 71 ? -3.499 7.614 1.216 1.00 97.88 71 VAL A N 1
ATOM 538 C CA . VAL A 1 71 ? -3.480 8.422 -0.007 1.00 97.88 71 VAL A CA 1
ATOM 539 C C . VAL A 1 71 ? -4.403 7.797 -1.052 1.00 97.88 71 VAL A C 1
ATOM 541 O O . VAL A 1 71 ? -4.719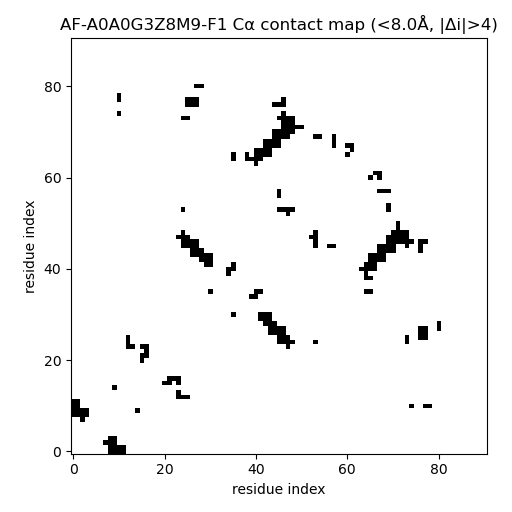 6.608 -0.978 1.00 97.88 71 VAL A O 1
ATOM 544 N N . ASP A 1 72 ? -4.849 8.592 -2.017 1.00 96.81 72 ASP A N 1
ATOM 545 C CA . ASP A 1 72 ? -5.784 8.179 -3.069 1.00 96.81 72 ASP A CA 1
ATOM 546 C C . ASP A 1 72 ? -5.105 7.655 -4.347 1.00 96.81 72 ASP A C 1
ATOM 548 O O . ASP A 1 72 ? -5.799 7.261 -5.281 1.00 96.81 72 ASP A O 1
ATOM 552 N N . ASP A 1 73 ? -3.773 7.565 -4.359 1.00 96.50 73 ASP A N 1
ATOM 553 C CA . ASP A 1 73 ? -2.975 7.035 -5.469 1.00 96.50 73 ASP A CA 1
ATOM 554 C C . ASP A 1 73 ? -2.356 5.672 -5.105 1.00 96.50 73 ASP A C 1
ATOM 556 O O . ASP A 1 73 ? -1.284 5.584 -4.503 1.00 96.50 73 ASP A O 1
ATOM 560 N N . ALA A 1 74 ? -3.073 4.587 -5.415 1.00 96.44 74 ALA A N 1
ATOM 561 C CA . ALA A 1 74 ? -2.610 3.224 -5.140 1.00 96.44 74 ALA A CA 1
ATOM 562 C C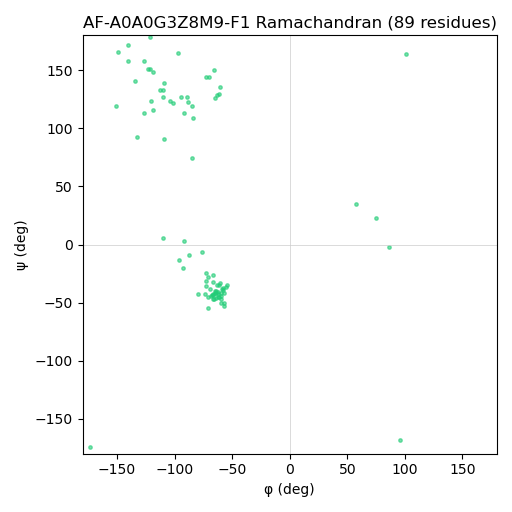 . ALA A 1 74 ? -1.425 2.813 -6.024 1.00 96.44 74 ALA A C 1
ATOM 564 O O . ALA A 1 74 ? -0.486 2.177 -5.539 1.00 96.44 74 ALA A O 1
ATOM 565 N N . ASP A 1 75 ? -1.438 3.230 -7.287 1.00 95.69 75 ASP A N 1
ATOM 566 C CA . ASP A 1 75 ? -0.431 2.853 -8.272 1.00 95.69 75 ASP A CA 1
ATOM 567 C C . ASP A 1 75 ? 0.925 3.457 -7.907 1.00 95.69 75 ASP A C 1
ATOM 569 O O . ASP A 1 75 ? 1.927 2.742 -7.860 1.00 95.69 75 ASP A O 1
ATOM 573 N N . ALA A 1 76 ? 0.968 4.749 -7.561 1.00 95.81 76 ALA A N 1
ATOM 574 C CA . ALA A 1 76 ? 2.205 5.400 -7.142 1.00 95.81 76 ALA A CA 1
ATOM 575 C C . ALA A 1 76 ? 2.780 4.771 -5.866 1.00 95.81 76 ALA A C 1
ATOM 577 O O . ALA A 1 76 ? 3.992 4.550 -5.780 1.00 95.81 76 ALA A O 1
ATOM 578 N N . VAL A 1 77 ? 1.928 4.439 -4.891 1.00 97.12 77 VAL A N 1
ATOM 579 C CA . VAL A 1 77 ? 2.350 3.783 -3.644 1.00 97.12 77 VAL A CA 1
ATOM 580 C C . VAL A 1 77 ? 2.968 2.412 -3.930 1.00 97.12 77 VAL A C 1
ATOM 582 O O . VAL A 1 77 ? 4.040 2.099 -3.407 1.00 97.12 77 VAL A O 1
ATOM 585 N N . GLU A 1 78 ? 2.339 1.605 -4.785 1.00 96.75 78 GLU A N 1
ATOM 586 C CA . GLU A 1 78 ? 2.838 0.276 -5.144 1.00 96.75 78 GLU A CA 1
ATOM 587 C C . GLU A 1 78 ? 4.134 0.334 -5.963 1.00 96.75 78 GLU A C 1
ATOM 589 O O . GLU A 1 78 ? 5.094 -0.386 -5.670 1.00 96.75 78 GLU A O 1
ATOM 594 N N . VAL A 1 79 ? 4.198 1.230 -6.951 1.00 94.94 79 VAL A N 1
ATOM 595 C CA . VAL A 1 79 ? 5.389 1.430 -7.785 1.00 94.94 79 VAL A CA 1
ATOM 596 C C . VAL A 1 79 ? 6.575 1.894 -6.939 1.00 94.94 79 VAL A C 1
ATOM 598 O O . VAL A 1 79 ? 7.674 1.360 -7.100 1.00 94.94 79 VAL A O 1
ATOM 601 N N . CYS A 1 80 ? 6.378 2.816 -5.989 1.00 94.19 80 CYS A N 1
ATOM 602 C CA . CYS A 1 80 ? 7.435 3.223 -5.055 1.00 94.19 80 CYS A CA 1
ATOM 603 C C . CYS A 1 80 ? 7.990 2.027 -4.265 1.00 94.19 80 CYS A C 1
ATOM 605 O O . CYS A 1 80 ? 9.207 1.894 -4.106 1.00 94.19 80 CYS A O 1
ATOM 607 N N . GLY A 1 81 ? 7.109 1.126 -3.819 1.00 90.06 81 GLY A N 1
ATOM 608 C CA . GLY A 1 81 ? 7.491 -0.113 -3.139 1.00 90.06 81 GLY A CA 1
ATOM 609 C C . GLY A 1 81 ? 8.343 -1.046 -4.007 1.00 90.06 81 GLY A C 1
ATOM 610 O O . GLY A 1 81 ? 9.262 -1.688 -3.498 1.00 90.06 81 GLY A O 1
ATOM 611 N N . ALA A 1 82 ? 8.083 -1.084 -5.315 1.00 90.50 82 ALA A N 1
ATOM 612 C CA . ALA A 1 82 ? 8.860 -1.852 -6.286 1.00 90.50 82 ALA A CA 1
ATOM 613 C C . ALA A 1 82 ? 10.251 -1.250 -6.521 1.00 90.50 82 ALA A C 1
ATOM 615 O O . ALA A 1 82 ? 11.277 -1.924 -6.400 1.00 90.50 82 ALA A O 1
ATOM 616 N N . LEU A 1 83 ? 10.271 0.038 -6.872 1.00 91.00 83 LEU A N 1
ATOM 617 C CA . LEU A 1 83 ? 11.456 0.725 -7.375 1.00 91.00 83 LEU A CA 1
ATOM 618 C C . LEU A 1 83 ? 12.503 0.949 -6.287 1.00 91.00 83 LEU A C 1
ATOM 620 O O . LEU A 1 83 ? 13.696 0.945 -6.595 1.00 91.00 83 LEU A O 1
ATOM 624 N N . LYS A 1 84 ? 12.095 1.065 -5.013 1.00 91.06 84 LYS A N 1
ATOM 625 C CA . LYS A 1 84 ? 13.037 1.245 -3.896 1.00 91.06 84 LYS A CA 1
ATOM 626 C C . LYS A 1 84 ? 14.106 0.151 -3.845 1.00 91.06 84 LYS A C 1
ATOM 628 O O . LYS A 1 84 ? 15.245 0.431 -3.493 1.00 91.06 84 LYS A O 1
ATOM 633 N N . ASN A 1 85 ? 13.756 -1.083 -4.217 1.00 87.38 85 ASN A N 1
ATOM 634 C CA . ASN A 1 85 ? 14.686 -2.209 -4.172 1.00 87.38 85 ASN A CA 1
ATOM 635 C C . ASN A 1 85 ? 15.743 -2.102 -5.281 1.00 87.38 85 ASN A C 1
ATOM 637 O O . ASN A 1 85 ? 16.899 -2.428 -5.048 1.00 87.38 85 ASN A O 1
ATOM 641 N N . ILE A 1 86 ? 15.372 -1.589 -6.460 1.00 88.88 86 ILE A N 1
ATOM 642 C CA . ILE A 1 86 ? 16.321 -1.336 -7.554 1.00 88.88 86 ILE A CA 1
ATOM 643 C C . ILE A 1 86 ? 17.300 -0.233 -7.146 1.00 88.88 86 ILE A C 1
ATOM 645 O O . ILE A 1 86 ? 18.507 -0.398 -7.303 1.00 88.88 86 ILE A O 1
ATOM 649 N N . VAL A 1 87 ? 16.783 0.865 -6.584 1.00 90.50 87 VAL A N 1
ATOM 650 C CA . VAL A 1 87 ? 17.613 1.977 -6.094 1.00 90.50 87 VAL A CA 1
ATOM 651 C C . VAL A 1 87 ? 18.577 1.495 -5.009 1.00 90.50 87 VAL A C 1
ATOM 653 O O . VAL A 1 87 ? 19.757 1.815 -5.072 1.00 90.50 87 VAL A O 1
ATOM 656 N N . ALA A 1 88 ? 18.105 0.679 -4.063 1.00 88.50 88 ALA A N 1
ATOM 657 C CA . ALA A 1 88 ? 18.944 0.117 -3.008 1.00 88.50 88 ALA A CA 1
ATOM 658 C C . ALA A 1 88 ? 20.050 -0.811 -3.540 1.00 88.50 88 ALA A C 1
ATOM 660 O O . ALA A 1 88 ? 21.138 -0.823 -2.981 1.00 88.50 88 ALA A O 1
ATOM 661 N N . CYS A 1 89 ? 19.802 -1.573 -4.612 1.00 87.50 89 CYS A N 1
ATOM 662 C CA . CYS A 1 89 ? 20.825 -2.419 -5.236 1.00 87.50 89 CYS A CA 1
ATOM 663 C C . CYS A 1 89 ? 21.881 -1.636 -6.028 1.00 87.50 89 CYS A C 1
ATOM 665 O O . CYS A 1 89 ? 22.965 -2.163 -6.262 1.00 87.50 89 CYS A O 1
ATOM 667 N N . GLY A 1 90 ? 21.549 -0.435 -6.509 1.00 79.38 90 GLY A N 1
ATOM 668 C CA . GLY A 1 90 ? 22.478 0.418 -7.253 1.00 79.38 90 GLY A CA 1
ATOM 669 C C . GLY A 1 90 ? 23.332 1.340 -6.379 1.00 79.38 90 GLY A C 1
ATOM 670 O O . GLY A 1 90 ? 24.218 2.001 -6.920 1.00 79.38 90 GLY A O 1
ATOM 671 N N . ALA A 1 91 ? 23.032 1.418 -5.080 1.00 62.53 91 ALA A N 1
ATOM 672 C CA . ALA A 1 91 ? 23.721 2.248 -4.093 1.00 62.53 91 ALA A CA 1
ATOM 673 C C . ALA A 1 91 ? 24.918 1.536 -3.444 1.00 62.53 91 ALA A C 1
ATOM 675 O O . ALA A 1 91 ? 24.944 0.284 -3.431 1.00 62.53 91 ALA A O 1
#

Nearest PDB structures (foldseek):
  6e8y-assembly1_B  TM=9.853E-01  e=2.250E-08  Homo sapiens
  6e8y-assembly1_A  TM=9.864E-01  e=2.751E-08  Homo sapiens
  6pyp-assembly1_A  TM=9.872E-01  e=2.942E-08  Homo sapiens
  6e90-assembly2_D-2  TM=9.200E-01  e=2.250E-08  Homo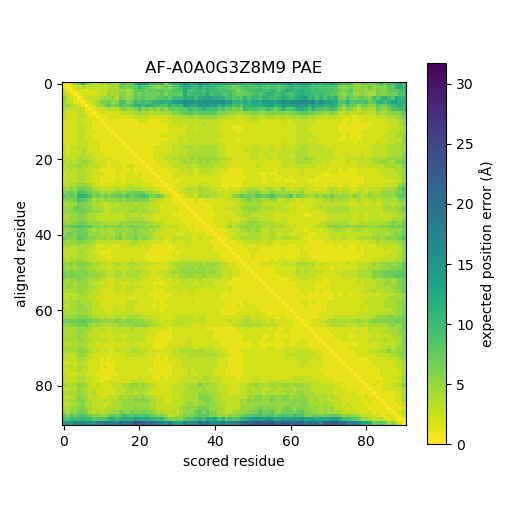 sapiens
  6iuy-assembly1_A  TM=9.601E-01  e=3.757E-07  Dunaliella salina

Organism: Drosophila bipectinata (NCBI:txid42026)

pLDDT: mean 93.76, std 5.36, range [62.53, 98.38]

Radius of gyration: 14.38 Å; Cα contacts (8 Å, |Δi|>4): 134; chains: 1; bounding box: 38×21×44 Å

Solvent-accessible surface area (backbone atoms only — not comparable to full-atom values): 5237 Å² total; per-residue (Å²): 110,51,75,29,88,96,60,65,77,27,49,55,54,56,53,50,25,70,75,68,73,47,94,62,68,44,78,39,61,79,72,55,72,65,47,57,73,70,56,43,78,42,50,36,37,32,11,24,72,50,66,70,59,36,49,53,51,38,68,69,65,45,46,100,35,34,44,62,44,76,42,65,52,33,64,61,44,52,48,51,60,57,50,51,56,56,54,59,70,75,103

Secondary structure (DSSP, 8-state):
-EEPTTSSEEPHHHHHHHHH-S---EEEES--HHHHHTT--EEEEEE-S-HHHHHHHHHHH-BTTEEEEEES-HHHHHHHHHHHHHHHHH-

Mean predicted aligned error: 3.54 Å

Sequence (91 aa):
FDKAEGGGIDLISHIITRHLKIPCAVLMGANLANEVAEGNFCETTIGCTDKKYGKVLRDLFQANHFRVVVVDDADAVEVCGALKNIVACGA

=== Feature glossary ===
Each block in this record encodes a different view of the same protein. In brief:

Predicted aligned error. PAE(i, j) answers: if I align the predicted and true structures on residue i, how far off (in Å) do I expect residue j to be? A block-diagonal PAE matrix with low values on the blocks and high values off-diagonal is the signature of a multi-domain protein with confidently predicted domains but uncertain inter-domain orientation.

Contact-map, Ramachandran, and PAE plots. Plot images: a contact map (which residues are close in 3D, as an N×N binary image), a Ramachandran scatter (backbone torsion angles, revealing secondary-structure composition at a glance), and — for AlphaFold structures — a PAE heatmap (pairwise prediction confidence).

Backbone torsions (φ/ψ). φ (phi) and ψ (psi) are the two rotatable backbone dihedrals per residue: φ is the C(i-1)–N–Cα–C torsion, ψ is the N–Cα–C–N(i+1) torsion, both in degrees on (−180°, 180°]. α-helical residues cluster near (−60°, −45°); β-strand residues near (−120°, +130°). A Ramachandran plot is simply a scatter of (φ, ψ) for every residue.

Foldseek 3Di. A 3Di character summarizes, for each residue, the relative orientation of the Cα frame of its nearest spatial neighbor. Because it encodes fold topology rather than chemistry, 3Di alignments detect remote structural similarity that sequence alignment misses.

Radius of gyration, Cα contacts, bounding box. Three whole-st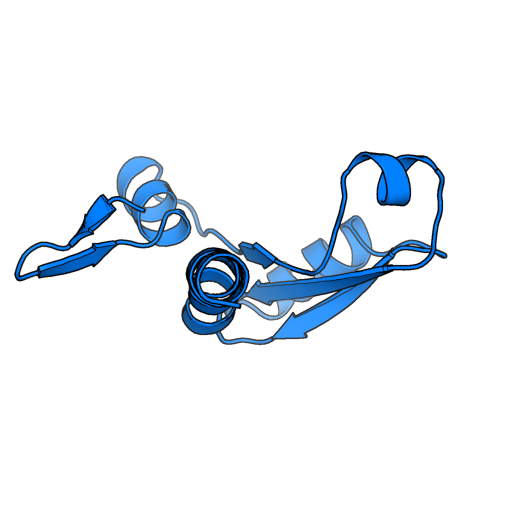ructure scalars: the radius of gyration (RMS distance of Cα from centroid, in Å), the count of Cα–Cα contacts (pairs closer than 8 Å and separated by more than four residues in sequence — i.e. tertiary, not local, contacts), and the bounding-box dimensions. Together they distinguish compact globular folds from extended fibres or disordered chains.

Sequence. Sequence gives the chain of amino acids in standard one-letter code (A=alanine, C=cysteine, …, Y=tyrosine), read N→C. It is the only feature that is directly encoded by the gene; all structural features are derived from the folded form of this sequence.

mmCIF coordinates. Atomic coordinates in PDBx/mmCIF format — the same representation the Protein Data Bank distributes. Each line of the _atom_site loop places one backbone atom in Cartesian space (units: ångströms, origin: arbitrary).

Secondary structure (3-state, P-SEA). Three-state secondary structure (P-SEA) collapses the eight DSSP classes into helix (a), strand (b), and coil (c). P-SEA assigns these from Cα geometry alone — distances and angles — without requiring backbone oxygens, so it works on any Cα trace.

InterPro / GO / CATH / organism. Functional annotations link the protein to curated databases. InterPro entries identify conserved domains and families by matching the sequence against member-database signatures (Pfam, PROSITE, CDD, …). Gene Ontology (GO) terms describe molecular function, biological process, and cellular component in a controlled vocabulary. CATH places the structure in a hierarchical fold classification (Class/Architecture/Topology/Homologous-superfamily). The organism is the source species.

B-factor. B-factor (Debye–Waller factor) reflects atomic displacement in the crystal lattice. It is an experimental observable (units Å²), not a prediction; low values mean the atom is pinned down, high values mean it moves or is heterogeneous across the crystal.

Rendered structure images. Structure images are PyMOL renders from six orthogonal camera directions. Cartoon representation draws helices as coils and strands as arrows; sticks shows the backbone as bonds; surface shows the solvent-excluded envelope. Rainbow coloring maps sequence position to hue (blue→red, N→C); chain coloring assigns a distinct color per polypeptide.

Solvent-accessible surface area. Solvent-accessible surface area (SASA) is the area in Å² traced out by the centre of a 1.4 Å probe sphere (a water molecule) rolled over the protein's van der Waals surface (Shrake–Rupley / Lee–Richards construction). Buried residues have near-zero SASA; fully exposed residues can exceed 200 Å². The total SASA scales roughly with the number of surface residues.

Secondary structure (8-state, DSSP). The SS8 string is DSSP's per-residue secondary-structure call. α-helix (H) means an i→i+4 H-bond ladder; β-strand (E) means the residue participates in a β-sheet; 3₁₀ (G) and π (I) are tighter and wider helices; T/S are turns/bends; '-' is loop.

pLDDT. For AlphaFold models, the B-factor field carries pLDDT — the model's own estimate of local accuracy on a 0–100 scale. Regions with pLDDT<50 should be treated as essentially unmodeled; they often correspond to intrinsically disordered segments.

Nearest PDB structures. Nearest PDB neighbors are the top structural matches found by Foldseek when searching this structure against the entire Protein Data Bank. Each hit reports a TM-score (0 to 1; >0.5 almost always implies the same fold) and an E-value. These are *structural* homologs — they may share no detectable sequence similarity.